Protein AF-A0A2A4IZZ3-F1 (afdb_monomer_lite)

Foldseek 3Di:
DDPPPPPPDDDPPDDPPDDDQDDDVPDDPPDRDFDWDWDADPVRFIWIATPNWIWGFDPPADDQWTKTATPCVVVPFGWIFIGGNNHTDDTDHDGPDDD

pLDDT: mean 84.36, std 14.04, range [49.25, 97.88]

Organism: Heliothis virescens (NCBI:txid7102)

Sequence (99 aa):
MRPRKKWQQEQRPLQVGDLVLIVDPSSPRNVWPRGFIFTKSKYGKPVIIYDGFRFNLHSTSKGDRGYFVCVKWGVGCRAAIRTQNNEVVTIRDSHNHQY

InterPro domains:
  IPR007588 Zinc finger, FLYWCH-type [PF04500] (38-97)

Secondary structure (DSSP, 8-state):
------S-S-PPPP-TT-------TTSPTT--PPPEEEEE-TTS-EEEEETTEEEEEPTT-BTTEEEEEEGGGGGT---EEEEETTEEEEEE---SS--

Structure (mmCIF, N/CA/C/O backbone):
data_AF-A0A2A4IZZ3-F1
#
_entry.id   AF-A0A2A4IZZ3-F1
#
loop_
_atom_site.group_PDB
_atom_site.id
_atom_site.type_symbol
_atom_site.label_atom_id
_atom_site.label_alt_id
_atom_site.label_comp_id
_atom_site.label_asym_id
_atom_site.label_entity_id
_atom_site.label_seq_id
_atom_site.pdbx_PDB_ins_code
_atom_site.Cartn_x
_atom_site.Cartn_y
_atom_site.Cartn_z
_atom_site.occupancy
_atom_site.B_iso_or_equiv
_atom_site.auth_seq_id
_atom_site.auth_comp_id
_atom_site.auth_asym_id
_atom_site.auth_atom_id
_atom_site.pdbx_PDB_model_num
ATOM 1 N N . MET A 1 1 ? -5.923 -43.955 33.799 1.00 49.25 1 MET A N 1
ATOM 2 C CA . MET A 1 1 ? -6.063 -42.949 32.720 1.00 49.25 1 MET A CA 1
ATOM 3 C C . MET A 1 1 ? -5.374 -41.667 33.170 1.00 49.25 1 MET A C 1
ATOM 5 O O . MET A 1 1 ? -5.670 -41.210 34.264 1.00 49.25 1 MET A O 1
ATOM 9 N N . ARG A 1 2 ? -4.411 -41.123 32.412 1.00 55.94 2 ARG A N 1
ATOM 10 C CA . ARG A 1 2 ? -3.776 -39.837 32.765 1.00 55.94 2 ARG A CA 1
ATOM 11 C C . ARG A 1 2 ? -4.686 -38.688 32.307 1.00 55.94 2 ARG A C 1
ATOM 13 O O . ARG A 1 2 ? -5.149 -38.746 31.167 1.00 55.94 2 ARG A O 1
ATOM 20 N N . PRO A 1 3 ? -4.952 -37.666 33.139 1.00 55.16 3 PRO A N 1
ATOM 21 C CA . PRO A 1 3 ? -5.767 -36.535 32.720 1.00 55.16 3 PRO A CA 1
ATOM 22 C C . PRO A 1 3 ? -5.052 -35.779 31.595 1.00 55.16 3 PRO A C 1
ATOM 24 O O . PRO A 1 3 ? -3.837 -35.567 31.629 1.00 55.16 3 PRO A O 1
ATOM 27 N N . ARG A 1 4 ? -5.807 -35.406 30.559 1.00 58.81 4 ARG A N 1
ATOM 28 C CA . ARG A 1 4 ? -5.292 -34.673 29.398 1.00 58.81 4 ARG A CA 1
ATOM 29 C C . ARG A 1 4 ? -4.826 -33.293 29.878 1.00 58.81 4 ARG A C 1
ATOM 31 O O . ARG A 1 4 ? -5.656 -32.490 30.294 1.00 58.81 4 ARG A O 1
ATOM 38 N N . LYS A 1 5 ? -3.515 -33.021 29.828 1.00 57.44 5 LYS A N 1
ATOM 39 C CA . LYS A 1 5 ? -2.924 -31.697 30.105 1.00 57.44 5 LYS A CA 1
ATOM 40 C C . LYS A 1 5 ? -3.436 -30.699 29.062 1.00 57.44 5 LYS A C 1
ATOM 42 O O . LYS A 1 5 ? -2.861 -30.562 27.988 1.00 57.44 5 LYS A O 1
ATOM 47 N N . LYS A 1 6 ? -4.574 -30.067 29.335 1.00 52.88 6 LYS A N 1
ATOM 48 C CA . LYS A 1 6 ? -5.197 -29.075 28.461 1.00 52.88 6 LYS A CA 1
ATOM 49 C C . LYS A 1 6 ? -4.697 -27.694 28.887 1.00 52.88 6 LYS A C 1
ATOM 51 O O . LYS A 1 6 ? -5.070 -27.226 29.950 1.00 52.88 6 LYS A O 1
ATOM 56 N N . TRP A 1 7 ? -3.825 -27.104 28.069 1.00 56.16 7 TRP A N 1
ATOM 57 C CA . TRP A 1 7 ? -3.595 -25.659 27.896 1.00 56.16 7 TRP A CA 1
ATOM 58 C C . TRP A 1 7 ? -3.729 -24.745 29.135 1.00 56.16 7 TRP A C 1
ATOM 60 O O . TRP A 1 7 ? -4.396 -23.722 29.068 1.00 56.16 7 TRP A O 1
ATOM 70 N N . GLN A 1 8 ? -3.076 -25.075 30.252 1.00 56.22 8 GLN A N 1
ATOM 71 C CA . GLN A 1 8 ? -2.877 -24.143 31.381 1.00 56.22 8 GLN A CA 1
ATOM 72 C C . GLN A 1 8 ? -1.499 -23.467 31.333 1.00 56.22 8 GLN A C 1
ATO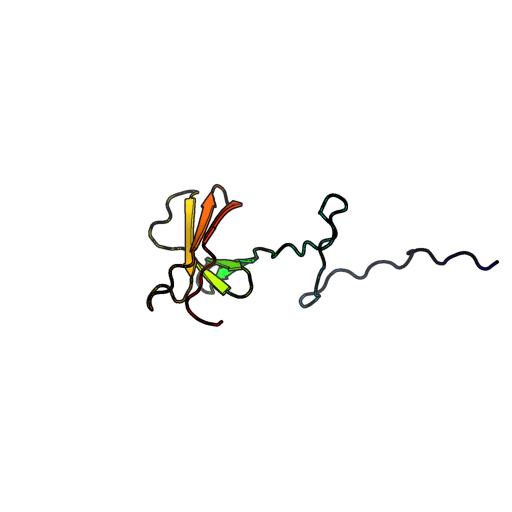M 74 O O . GLN A 1 8 ? -0.990 -23.003 32.347 1.00 56.22 8 GLN A O 1
ATOM 79 N N . GLN A 1 9 ? -0.850 -23.462 30.170 1.00 63.91 9 GLN A N 1
ATOM 80 C CA . GLN A 1 9 ? 0.432 -22.792 30.025 1.00 63.91 9 GLN A CA 1
ATOM 81 C C . GLN A 1 9 ? 0.157 -21.320 29.738 1.00 63.91 9 GLN A C 1
ATOM 83 O O . GLN A 1 9 ? -0.413 -20.999 28.690 1.00 63.91 9 GLN A O 1
ATOM 88 N N . GLU A 1 10 ? 0.527 -20.461 30.690 1.00 65.88 10 GLU A N 1
ATOM 89 C CA . GLU A 1 10 ? 0.552 -19.009 30.523 1.00 65.88 10 GLU A CA 1
ATOM 90 C C . GLU A 1 10 ? 1.207 -18.695 29.179 1.00 65.88 10 GLU A C 1
ATOM 92 O O . GLU A 1 10 ? 2.360 -19.050 28.921 1.00 65.88 10 GLU A O 1
ATOM 97 N N . GLN A 1 11 ? 0.418 -18.132 28.266 1.00 67.81 11 GLN A N 1
ATOM 98 C CA . GLN A 1 11 ? 0.926 -17.761 26.959 1.00 67.81 11 GLN A CA 1
ATOM 99 C C . GLN A 1 11 ? 1.904 -16.614 27.176 1.00 67.81 11 GLN A C 1
ATOM 101 O O . GLN A 1 11 ? 1.538 -15.583 27.742 1.00 67.81 11 GLN A O 1
ATOM 106 N N . ARG A 1 12 ? 3.154 -16.802 26.746 1.00 83.88 12 ARG A N 1
ATOM 107 C CA . ARG A 1 12 ? 4.140 -15.723 26.784 1.00 83.88 12 ARG A CA 1
ATOM 108 C C . ARG A 1 12 ? 3.577 -14.500 26.042 1.00 83.88 12 ARG A C 1
ATOM 110 O O . ARG A 1 12 ? 2.940 -14.680 25.000 1.00 83.88 12 ARG A O 1
ATOM 117 N N . PRO A 1 13 ? 3.824 -13.272 26.523 1.00 84.56 13 PRO A N 1
ATOM 118 C CA . PRO A 1 13 ? 3.472 -12.075 25.773 1.00 84.56 13 PRO A CA 1
ATOM 119 C C . PRO A 1 13 ? 4.089 -12.111 24.370 1.00 84.56 13 PRO A C 1
ATOM 121 O O . PRO A 1 13 ? 5.231 -12.560 24.206 1.00 84.56 13 PRO A O 1
ATOM 124 N N . LEU A 1 14 ? 3.336 -11.638 23.373 1.00 82.38 14 LEU A N 1
ATOM 125 C CA . LEU A 1 14 ? 3.790 -11.549 21.983 1.00 82.38 14 LEU A CA 1
ATOM 126 C C . LEU A 1 14 ? 5.040 -10.665 21.886 1.00 82.38 14 LEU A C 1
ATOM 128 O O . LEU A 1 14 ? 5.093 -9.599 22.499 1.00 82.38 14 LEU A O 1
ATOM 132 N N . GLN A 1 15 ? 6.033 -11.105 21.117 1.00 80.38 15 GLN A N 1
ATOM 133 C CA . GLN A 1 15 ? 7.293 -10.393 20.910 1.00 80.38 15 GLN A CA 1
ATOM 134 C C . GLN A 1 15 ? 7.425 -9.924 19.458 1.00 80.38 15 GLN A C 1
ATOM 136 O O . GLN A 1 15 ? 6.852 -10.501 18.531 1.00 80.38 15 GLN A O 1
ATOM 141 N N . VAL A 1 16 ? 8.218 -8.871 19.243 1.00 68.81 16 VAL A N 1
ATOM 142 C CA . VAL A 1 16 ? 8.568 -8.416 17.891 1.00 68.81 16 VAL A CA 1
ATOM 143 C C . VAL A 1 16 ? 9.343 -9.531 17.180 1.00 68.81 16 VAL A C 1
ATOM 145 O O . VAL A 1 16 ? 10.367 -9.984 17.680 1.00 68.81 16 VAL A O 1
ATOM 148 N N . GLY A 1 17 ? 8.850 -9.962 16.015 1.00 67.88 17 GLY A N 1
ATOM 149 C CA . GLY A 1 17 ? 9.424 -11.066 15.232 1.00 67.88 17 GLY A CA 1
ATOM 150 C C . GLY A 1 17 ? 8.662 -12.392 15.335 1.00 67.88 17 GLY A C 1
ATOM 151 O O . GLY A 1 17 ? 8.965 -13.312 14.578 1.00 67.88 17 GLY A O 1
ATOM 152 N N . ASP A 1 18 ? 7.651 -12.491 16.202 1.00 73.19 18 ASP A N 1
ATOM 153 C CA . ASP A 1 18 ? 6.774 -13.662 16.251 1.00 73.19 18 ASP A CA 1
ATOM 154 C C . ASP A 1 18 ? 5.868 -13.736 15.008 1.00 73.19 18 ASP A C 1
ATOM 156 O O . ASP A 1 18 ? 5.205 -12.765 14.636 1.00 73.19 18 ASP A O 1
ATOM 160 N N . LEU A 1 19 ? 5.800 -14.917 14.384 1.00 65.06 19 LEU A N 1
ATOM 161 C CA . LEU A 1 19 ? 4.822 -15.205 13.337 1.00 65.06 19 LEU A CA 1
ATOM 162 C C . LEU A 1 19 ? 3.486 -15.569 13.999 1.00 65.06 19 LEU A C 1
ATOM 164 O O . LEU A 1 19 ? 3.341 -16.652 14.567 1.00 65.06 19 LEU A O 1
ATOM 168 N N . VAL A 1 20 ? 2.511 -14.663 13.946 1.00 72.31 20 VAL A N 1
ATOM 169 C CA . VAL A 1 20 ? 1.198 -14.859 14.578 1.00 72.31 20 VAL A CA 1
ATOM 170 C C . VAL A 1 20 ? 0.183 -15.329 13.542 1.00 72.31 20 VAL A C 1
ATOM 172 O O . VAL A 1 20 ? -0.037 -14.664 12.531 1.00 72.31 20 VAL A O 1
ATOM 175 N N . LEU A 1 21 ? -0.471 -16.459 13.817 1.00 67.06 21 LEU A N 1
ATOM 176 C CA . LEU A 1 21 ? -1.640 -16.897 13.065 1.00 67.06 21 LEU A CA 1
ATOM 177 C C . LEU A 1 21 ? -2.903 -16.346 13.728 1.00 67.06 21 LEU A C 1
ATOM 179 O O . LEU A 1 21 ? -3.213 -16.698 14.866 1.00 67.06 21 LEU A O 1
ATOM 183 N N . ILE A 1 22 ? -3.647 -15.509 13.009 1.00 69.38 22 ILE A N 1
ATOM 184 C CA . ILE A 1 22 ? -4.979 -15.087 13.443 1.00 69.38 22 ILE A CA 1
ATOM 185 C C . ILE A 1 22 ? -5.928 -16.268 13.224 1.00 69.38 22 ILE A C 1
ATOM 187 O O . ILE A 1 22 ? -6.230 -16.627 12.087 1.00 69.38 22 ILE A O 1
ATOM 191 N N . VAL A 1 23 ? -6.374 -16.887 14.318 1.00 66.00 23 VAL A N 1
ATOM 192 C CA . VAL A 1 23 ? -7.382 -17.952 14.295 1.00 66.00 23 VAL 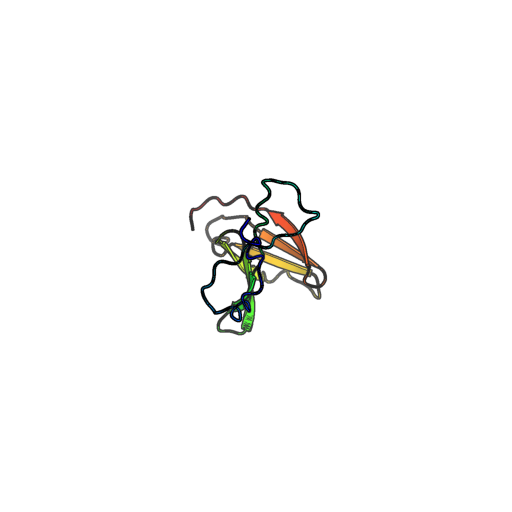A CA 1
ATOM 193 C C . VAL A 1 23 ? -8.727 -17.338 14.664 1.00 66.00 23 VAL A C 1
ATOM 195 O O . VAL A 1 23 ? -9.037 -17.174 15.841 1.00 66.00 23 VAL A O 1
ATOM 198 N N . ASP A 1 24 ? -9.520 -16.989 13.655 1.00 71.06 24 ASP A N 1
ATOM 199 C CA . ASP A 1 24 ? -10.927 -16.630 13.834 1.00 71.06 24 ASP A CA 1
ATOM 200 C C . ASP A 1 24 ? -11.787 -17.903 13.677 1.00 71.06 24 ASP A C 1
ATOM 202 O O . ASP A 1 24 ? -11.772 -18.504 12.598 1.00 71.06 24 ASP A O 1
ATOM 206 N N . PRO A 1 25 ? -12.532 -18.344 14.715 1.00 74.94 25 PRO A N 1
ATOM 207 C CA . PRO A 1 25 ? -13.401 -19.523 14.646 1.00 74.94 25 PRO A CA 1
ATOM 208 C C . PRO A 1 25 ? -14.499 -19.442 13.578 1.00 74.94 25 PRO A C 1
ATOM 210 O O . PRO A 1 25 ? -15.044 -20.477 13.197 1.00 74.94 25 PRO A O 1
ATOM 213 N N . SER A 1 26 ? -14.839 -18.232 13.124 1.00 78.31 26 SER A N 1
ATOM 214 C CA . SER A 1 26 ? -15.818 -17.986 12.063 1.00 78.31 26 SER A CA 1
ATOM 215 C C . SER A 1 26 ? -15.204 -17.961 10.656 1.00 78.31 26 SER A C 1
ATOM 217 O O . SER A 1 26 ? -15.937 -18.021 9.668 1.00 78.31 26 SER A O 1
ATOM 219 N N . SER A 1 27 ? -13.870 -17.924 10.545 1.00 66.62 27 SER A N 1
ATOM 220 C CA . SER A 1 27 ? -13.172 -17.925 9.258 1.00 66.62 27 SER A CA 1
ATOM 221 C C . SER A 1 27 ? -13.275 -19.292 8.562 1.00 66.62 27 SER A C 1
ATOM 223 O O . SER A 1 27 ? -13.199 -20.336 9.224 1.00 66.62 27 SER A O 1
ATOM 225 N N . PRO A 1 28 ? -13.415 -19.342 7.221 1.00 77.06 28 PRO A N 1
ATOM 226 C CA . PRO A 1 28 ? -13.427 -20.599 6.489 1.00 77.06 28 PRO A CA 1
ATOM 227 C C . PRO A 1 28 ? -12.110 -21.362 6.670 1.00 77.06 28 PRO A C 1
ATOM 229 O O . PRO A 1 28 ? -11.017 -20.790 6.681 1.00 77.06 28 PRO A O 1
ATOM 232 N N . ARG A 1 29 ? -12.201 -22.694 6.749 1.00 65.94 29 ARG A N 1
ATOM 233 C CA . ARG A 1 29 ? -11.013 -23.557 6.751 1.00 65.94 29 ARG A CA 1
ATOM 234 C C . ARG A 1 29 ? -10.191 -23.318 5.474 1.00 65.94 29 ARG A C 1
ATOM 236 O O . ARG A 1 29 ? -10.759 -23.204 4.394 1.00 65.94 29 ARG A O 1
ATOM 243 N N . ASN A 1 30 ? -8.862 -23.291 5.611 1.00 60.47 30 ASN A N 1
ATOM 244 C CA . ASN A 1 30 ? -7.873 -23.050 4.544 1.00 60.47 30 ASN A CA 1
ATOM 245 C C . ASN A 1 30 ? -7.798 -21.612 3.989 1.00 60.47 30 ASN A C 1
ATOM 247 O O . ASN A 1 30 ? -7.208 -21.405 2.930 1.00 60.47 30 ASN A O 1
ATOM 251 N N . VAL A 1 31 ? -8.329 -20.614 4.704 1.00 59.66 31 VAL A N 1
ATOM 252 C CA . VAL A 1 31 ? -8.101 -19.195 4.390 1.00 59.66 31 VAL A CA 1
ATOM 253 C C . VAL A 1 31 ? -7.003 -18.646 5.296 1.00 59.66 31 VAL A C 1
ATOM 255 O O . VAL A 1 31 ? -7.141 -18.631 6.516 1.00 59.66 31 VAL A O 1
ATOM 258 N N . TRP A 1 32 ? -5.916 -18.172 4.688 1.00 65.69 32 TRP A N 1
ATOM 259 C CA . TRP A 1 32 ? -4.846 -17.445 5.371 1.00 65.69 32 TRP A CA 1
ATOM 260 C C . TRP A 1 32 ? -5.019 -15.959 5.054 1.00 65.69 32 TRP A C 1
ATOM 262 O O . TRP A 1 32 ? -4.608 -15.522 3.974 1.00 65.69 32 TRP A O 1
ATOM 272 N N . PRO A 1 33 ? -5.690 -15.175 5.916 1.00 63.69 33 PRO A N 1
ATOM 273 C CA . PRO A 1 33 ? -5.911 -13.768 5.632 1.00 63.69 33 PRO A CA 1
ATOM 274 C C . PRO A 1 33 ? -4.564 -13.041 5.586 1.00 63.69 33 PRO A C 1
ATOM 276 O O . PRO A 1 33 ? -3.829 -12.984 6.572 1.00 63.69 33 PRO A O 1
ATOM 279 N N . ARG A 1 34 ? -4.235 -12.477 4.422 1.00 75.81 34 ARG A N 1
ATOM 280 C CA . ARG A 1 34 ? -3.105 -11.557 4.273 1.00 75.81 34 ARG A CA 1
ATOM 281 C C . ARG A 1 34 ? -3.429 -10.275 5.033 1.00 75.81 34 ARG A C 1
ATOM 283 O O . ARG A 1 34 ? -4.388 -9.584 4.695 1.00 75.81 34 ARG A O 1
ATOM 290 N N . GLY A 1 35 ? -2.647 -9.975 6.065 1.00 83.88 35 GLY A N 1
ATOM 291 C CA . GLY A 1 35 ? -2.822 -8.767 6.866 1.00 83.88 35 GLY A CA 1
ATOM 292 C C . GLY A 1 35 ? -2.325 -7.508 6.153 1.00 83.88 35 GLY A C 1
ATOM 293 O O . GLY A 1 35 ? -1.377 -7.554 5.367 1.00 83.88 35 GLY A O 1
ATOM 294 N N . PHE A 1 36 ? -2.941 -6.370 6.473 1.00 89.25 36 PHE A N 1
ATOM 295 C CA . PHE A 1 36 ? -2.418 -5.048 6.135 1.00 89.25 36 PHE A CA 1
ATOM 296 C C . PHE A 1 36 ? -1.605 -4.515 7.303 1.00 89.25 36 PHE A C 1
ATOM 298 O O . PHE A 1 36 ? -2.093 -4.460 8.431 1.00 89.25 36 PHE A O 1
ATOM 305 N N . ILE A 1 37 ? -0.386 -4.064 7.030 1.00 91.25 37 ILE A N 1
ATOM 306 C CA . ILE A 1 37 ? 0.429 -3.374 8.026 1.00 91.25 37 ILE A CA 1
ATOM 307 C C . ILE A 1 37 ? 0.375 -1.883 7.711 1.00 91.25 37 ILE A C 1
ATOM 309 O O . ILE A 1 37 ? 0.994 -1.410 6.754 1.00 91.25 37 ILE A O 1
ATOM 313 N N . PHE A 1 38 ? -0.369 -1.144 8.532 1.00 92.00 38 PHE A N 1
ATOM 314 C CA . PHE A 1 38 ? -0.378 0.313 8.508 1.00 92.00 38 PHE A CA 1
ATOM 315 C C . PHE A 1 38 ? 0.822 0.834 9.287 1.00 92.00 38 PHE A C 1
ATOM 317 O O . PHE A 1 38 ? 0.974 0.580 10.480 1.00 92.00 38 PHE A O 1
ATOM 324 N N . THR A 1 39 ? 1.690 1.572 8.607 1.00 92.94 39 THR A N 1
ATOM 325 C CA . THR A 1 39 ? 2.895 2.137 9.209 1.00 92.94 39 THR A CA 1
ATOM 326 C C . THR A 1 39 ? 3.158 3.543 8.679 1.00 92.94 39 THR A C 1
ATOM 328 O O . THR A 1 39 ? 2.415 4.087 7.856 1.00 92.94 39 THR A O 1
ATOM 331 N N . LYS A 1 40 ? 4.221 4.171 9.172 1.00 94.50 40 LYS A N 1
ATOM 332 C CA . LYS A 1 40 ? 4.705 5.467 8.702 1.00 94.50 40 LYS A CA 1
ATOM 333 C C . LYS A 1 40 ? 6.109 5.291 8.142 1.00 94.50 40 LYS A C 1
ATOM 335 O O . LYS A 1 40 ? 6.923 4.538 8.665 1.00 94.50 40 LYS A O 1
ATOM 340 N N . SER A 1 41 ? 6.407 6.003 7.064 1.00 92.12 41 SER A N 1
ATOM 341 C CA . SER A 1 41 ? 7.781 6.130 6.582 1.00 92.12 41 SER A CA 1
ATOM 342 C C . SER A 1 41 ? 8.632 6.920 7.583 1.00 92.12 41 SER A C 1
ATOM 344 O O . SER A 1 41 ? 8.100 7.607 8.454 1.00 92.12 41 SER A O 1
ATOM 346 N N . LYS A 1 42 ? 9.957 6.921 7.392 1.00 91.81 42 LYS A N 1
ATOM 347 C CA . LYS A 1 42 ? 10.897 7.723 8.198 1.00 91.81 42 LYS A CA 1
ATOM 348 C C . LYS A 1 42 ? 10.574 9.226 8.254 1.00 91.81 42 LYS A C 1
ATOM 350 O O . LYS A 1 42 ? 11.008 9.905 9.170 1.00 91.81 42 LYS A O 1
ATOM 355 N N . TYR A 1 43 ? 9.799 9.734 7.294 1.00 93.69 43 TYR A N 1
ATOM 356 C CA . TYR A 1 43 ? 9.345 11.128 7.233 1.00 93.69 43 TYR A CA 1
ATOM 357 C C . TYR A 1 43 ? 7.887 11.307 7.690 1.00 93.69 43 TYR A C 1
ATOM 359 O O . TYR A 1 43 ? 7.231 12.280 7.327 1.00 93.69 43 TYR A O 1
ATOM 367 N N . GLY A 1 44 ? 7.318 10.327 8.393 1.00 93.38 44 GLY A N 1
ATOM 368 C CA . GLY A 1 44 ? 5.951 10.378 8.916 1.00 93.38 44 GLY A CA 1
ATOM 369 C C . GLY A 1 44 ? 4.841 10.163 7.881 1.00 93.38 44 GLY A C 1
ATOM 370 O O . GLY A 1 44 ? 3.673 10.094 8.258 1.00 93.38 44 GLY A O 1
ATOM 371 N N . LYS A 1 45 ? 5.162 10.022 6.585 1.00 92.56 45 LYS A N 1
ATOM 372 C CA . LYS A 1 45 ? 4.151 9.762 5.541 1.00 92.56 45 LYS A CA 1
ATOM 373 C C . LYS A 1 45 ? 3.525 8.370 5.713 1.00 92.56 45 LYS A C 1
ATOM 375 O O . LYS A 1 45 ? 4.302 7.429 5.890 1.00 92.56 45 LYS A O 1
ATOM 380 N N . PRO A 1 46 ? 2.189 8.220 5.617 1.00 94.62 46 PRO A N 1
ATOM 381 C CA . PRO A 1 46 ? 1.514 6.926 5.708 1.00 94.62 46 PRO A CA 1
ATOM 382 C C . PRO A 1 46 ? 1.991 5.926 4.651 1.00 94.62 46 PRO A C 1
ATOM 384 O O . PRO A 1 46 ? 2.214 6.287 3.491 1.00 94.62 46 PRO A O 1
ATOM 387 N N . VAL A 1 47 ? 2.120 4.666 5.058 1.00 95.62 47 VAL A N 1
ATOM 388 C CA . VAL A 1 47 ? 2.537 3.533 4.225 1.00 95.62 47 VAL A CA 1
ATOM 389 C C . VAL A 1 47 ? 1.675 2.323 4.574 1.00 95.62 47 VAL A C 1
ATOM 391 O O . VAL A 1 47 ? 1.376 2.092 5.745 1.00 95.62 47 VAL A O 1
ATOM 394 N N . ILE A 1 48 ? 1.320 1.539 3.559 1.00 95.50 48 ILE A N 1
ATOM 395 C CA . ILE A 1 48 ? 0.681 0.232 3.727 1.00 95.50 48 ILE A CA 1
ATOM 396 C C . ILE A 1 48 ? 1.631 -0.829 3.182 1.00 95.50 48 ILE A C 1
ATOM 398 O O . ILE A 1 48 ? 2.155 -0.681 2.076 1.00 95.50 48 ILE A O 1
ATOM 402 N N . ILE A 1 49 ? 1.861 -1.886 3.955 1.00 93.94 49 ILE A N 1
ATOM 403 C CA . ILE A 1 49 ? 2.515 -3.104 3.474 1.00 93.94 49 ILE A CA 1
ATOM 404 C C . ILE A 1 49 ? 1.446 -4.190 3.371 1.00 93.94 49 ILE A C 1
ATOM 406 O O . ILE A 1 49 ? 0.701 -4.414 4.328 1.00 93.94 49 ILE A O 1
ATOM 410 N N . TYR A 1 50 ? 1.360 -4.825 2.206 1.00 92.81 50 TYR A N 1
ATOM 411 C CA . TYR A 1 50 ? 0.413 -5.895 1.908 1.00 92.81 50 TYR A CA 1
ATOM 412 C C . TYR A 1 50 ? 1.080 -6.923 0.998 1.00 92.81 50 TYR A C 1
ATOM 414 O O . TYR A 1 50 ? 1.709 -6.544 0.014 1.00 92.81 50 TYR A O 1
ATOM 422 N N . ASP A 1 51 ? 0.972 -8.202 1.360 1.00 89.19 51 ASP A N 1
ATOM 423 C CA . ASP A 1 51 ? 1.600 -9.330 0.652 1.00 89.19 51 ASP A CA 1
ATOM 424 C C . ASP A 1 51 ? 3.098 -9.118 0.355 1.00 89.19 51 ASP A C 1
ATOM 426 O O . ASP A 1 51 ? 3.603 -9.400 -0.726 1.00 89.19 51 ASP A O 1
ATOM 430 N N . GLY A 1 52 ? 3.815 -8.522 1.312 1.00 88.12 52 GLY A N 1
ATOM 431 C CA . GLY A 1 52 ? 5.224 -8.152 1.167 1.00 88.12 52 GLY A CA 1
ATOM 432 C C . GLY A 1 52 ? 5.462 -6.855 0.389 1.00 88.12 52 GLY A C 1
ATOM 433 O O . GLY A 1 52 ? 6.450 -6.179 0.648 1.00 88.12 52 GLY A O 1
ATOM 434 N N . PHE A 1 53 ? 4.550 -6.417 -0.478 1.00 93.62 53 PHE A N 1
ATOM 435 C CA . PHE A 1 53 ? 4.714 -5.192 -1.256 1.00 93.62 53 PHE A CA 1
ATOM 436 C C . PHE A 1 53 ? 4.420 -3.924 -0.452 1.00 93.62 53 PHE A C 1
ATOM 438 O O . PHE A 1 53 ? 3.503 -3.849 0.367 1.00 93.62 53 PHE A O 1
ATOM 445 N N . ARG A 1 54 ? 5.195 -2.870 -0.738 1.00 95.56 54 ARG A N 1
ATOM 446 C CA . ARG A 1 54 ? 5.040 -1.549 -0.122 1.00 95.56 54 ARG A CA 1
ATOM 447 C C . ARG A 1 54 ? 4.244 -0.598 -1.013 1.00 95.56 54 ARG A C 1
ATOM 449 O O . ARG A 1 54 ? 4.620 -0.341 -2.162 1.00 95.56 54 ARG A O 1
ATOM 456 N N . PHE A 1 55 ? 3.230 0.023 -0.419 1.00 97.25 55 PHE A N 1
ATOM 457 C CA . PHE A 1 55 ? 2.383 1.037 -1.030 1.00 97.25 55 PHE A CA 1
ATOM 458 C C . PHE A 1 55 ? 2.538 2.376 -0.296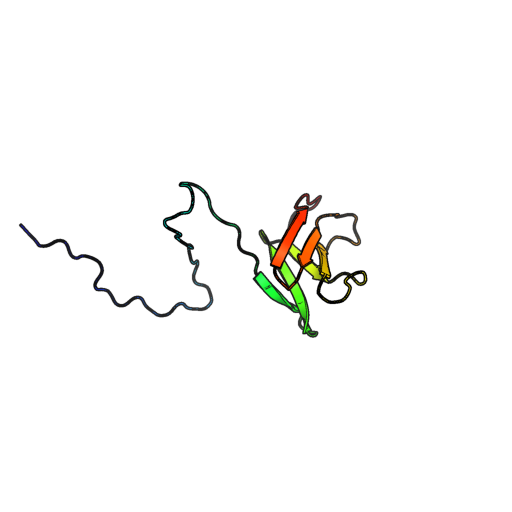 1.00 97.25 55 PHE A C 1
ATOM 460 O O . PHE A 1 55 ? 2.389 2.459 0.924 1.00 97.25 55 PHE A O 1
ATOM 467 N N . ASN A 1 56 ? 2.847 3.440 -1.034 1.00 96.88 56 ASN A N 1
ATOM 468 C CA . ASN A 1 56 ? 2.993 4.791 -0.492 1.00 96.88 56 ASN A CA 1
ATOM 469 C C . ASN A 1 56 ? 1.747 5.623 -0.802 1.00 96.88 56 ASN A C 1
ATOM 471 O O . ASN A 1 56 ? 1.138 5.455 -1.859 1.00 96.88 56 ASN A O 1
ATOM 475 N N . LEU A 1 57 ? 1.407 6.560 0.083 1.00 95.94 57 LEU A N 1
ATOM 476 C CA . LEU A 1 57 ? 0.323 7.506 -0.165 1.00 95.94 57 LEU A CA 1
ATOM 477 C C . LEU A 1 57 ? 0.616 8.358 -1.412 1.00 95.94 57 LEU A C 1
ATOM 479 O O . LEU A 1 57 ? 1.650 9.021 -1.500 1.00 95.94 57 LEU A O 1
ATOM 483 N N . HIS A 1 58 ? -0.309 8.354 -2.363 1.00 96.00 58 HIS A N 1
ATOM 484 C CA . HIS A 1 58 ? -0.259 9.164 -3.570 1.00 96.00 58 HIS A CA 1
ATOM 485 C C . HIS A 1 58 ? -0.823 10.563 -3.307 1.00 96.00 58 HIS A C 1
ATOM 487 O O . HIS A 1 58 ? -1.732 10.744 -2.492 1.00 96.00 58 HIS A O 1
ATOM 493 N N . SER A 1 59 ? -0.328 11.555 -4.045 1.00 93.19 59 SER A N 1
ATOM 494 C CA . SER A 1 59 ? -0.699 12.970 -3.893 1.00 93.19 59 SER A CA 1
ATOM 495 C C . SER A 1 59 ? -2.175 13.264 -4.165 1.00 93.19 59 SER A C 1
ATOM 497 O O . SER A 1 59 ? -2.705 14.255 -3.680 1.00 93.19 59 SER A O 1
ATOM 499 N N . THR A 1 60 ? -2.864 12.398 -4.908 1.00 92.44 60 THR A N 1
ATOM 500 C CA . THR A 1 60 ? -4.301 12.541 -5.199 1.00 92.44 60 THR A CA 1
ATOM 501 C C . THR A 1 60 ? -5.207 12.102 -4.048 1.00 92.44 60 THR A C 1
ATOM 503 O O . THR A 1 60 ? -6.428 12.142 -4.197 1.00 92.44 60 THR A O 1
ATOM 506 N N . SER A 1 61 ? -4.639 11.645 -2.930 1.00 91.12 61 SER A N 1
ATOM 507 C CA . SER A 1 61 ? -5.395 11.337 -1.711 1.00 91.12 61 SER A CA 1
ATOM 508 C C . SER A 1 61 ? -6.021 12.615 -1.149 1.00 91.12 61 SER A C 1
ATOM 510 O O . SER A 1 61 ? -5.378 13.664 -1.136 1.00 91.12 61 SER A O 1
ATOM 512 N N . LYS A 1 62 ? -7.280 12.550 -0.706 1.00 89.50 62 LYS A N 1
ATOM 513 C CA . LYS A 1 62 ? -8.039 13.720 -0.231 1.00 89.50 62 LYS A CA 1
ATOM 514 C C . LYS A 1 62 ? -8.833 13.361 1.018 1.00 89.50 62 LYS A C 1
ATOM 516 O O . LYS A 1 62 ? -9.667 12.457 0.951 1.00 89.50 62 LYS A O 1
ATOM 521 N N . GLY A 1 63 ? -8.627 14.113 2.101 1.00 88.31 63 GLY A N 1
ATOM 522 C CA . GLY A 1 63 ? -9.292 13.868 3.385 1.00 88.31 63 GLY A CA 1
ATOM 523 C C . GLY A 1 63 ? -9.121 12.413 3.818 1.00 88.31 63 GLY A C 1
ATOM 524 O O . GLY A 1 63 ? -8.015 11.878 3.757 1.00 88.31 63 GLY A O 1
ATOM 525 N N . ASP A 1 64 ? -10.234 11.759 4.136 1.00 89.56 64 ASP A N 1
ATOM 526 C CA . ASP A 1 64 ? -10.259 10.378 4.635 1.00 89.56 64 ASP A CA 1
ATOM 527 C C . ASP A 1 64 ? -10.123 9.311 3.537 1.00 89.56 64 ASP A C 1
ATOM 529 O O . ASP A 1 64 ? -10.100 8.111 3.822 1.00 89.56 64 ASP A O 1
ATOM 533 N N . ARG A 1 65 ? -10.029 9.728 2.265 1.00 94.06 65 ARG A N 1
ATOM 534 C CA . ARG A 1 65 ? -9.778 8.829 1.133 1.00 94.06 65 ARG A CA 1
ATOM 535 C C . ARG A 1 65 ? -8.288 8.745 0.845 1.00 94.06 65 ARG A C 1
ATOM 537 O O . ARG A 1 65 ? -7.702 9.648 0.237 1.00 94.06 65 ARG A O 1
ATOM 544 N N . GLY A 1 66 ? -7.695 7.621 1.228 1.00 95.12 66 GLY A N 1
ATOM 545 C CA . GLY A 1 66 ? -6.315 7.293 0.907 1.00 95.12 66 GLY A CA 1
ATOM 546 C C . GLY A 1 66 ? -6.218 6.582 -0.436 1.00 95.12 66 GLY A C 1
ATOM 547 O O . GLY A 1 66 ? -6.921 5.605 -0.692 1.00 95.12 66 GLY A O 1
ATOM 548 N N . TYR A 1 67 ? -5.329 7.055 -1.304 1.00 96.94 67 TYR A N 1
ATOM 549 C CA . TYR A 1 67 ? -4.923 6.332 -2.501 1.00 96.94 67 TYR A CA 1
ATOM 550 C C . TYR A 1 67 ? -3.458 5.948 -2.359 1.00 96.94 67 TYR A C 1
ATOM 552 O O . TYR A 1 67 ? -2.582 6.805 -2.417 1.00 96.94 67 TYR A O 1
ATOM 560 N N . PHE A 1 68 ? -3.189 4.667 -2.140 1.00 97.56 68 PHE A N 1
ATOM 561 C CA . PHE A 1 68 ? -1.850 4.139 -1.929 1.00 97.56 68 PHE A CA 1
ATOM 562 C C . PHE A 1 68 ? -1.394 3.393 -3.177 1.00 97.56 68 PHE A C 1
ATOM 564 O O . PHE A 1 68 ? -2.073 2.485 -3.643 1.00 97.56 68 PHE A O 1
ATOM 571 N N . VAL A 1 69 ? -0.242 3.761 -3.727 1.00 97.88 69 VAL A N 1
ATOM 572 C CA . VAL A 1 69 ? 0.305 3.160 -4.950 1.00 97.88 69 VAL A CA 1
ATOM 573 C C . VAL A 1 69 ? 1.568 2.378 -4.641 1.00 97.88 69 VAL A C 1
ATOM 575 O O . VAL A 1 69 ? 2.334 2.758 -3.752 1.00 97.88 69 VAL A O 1
ATOM 578 N N . CYS A 1 70 ? 1.803 1.297 -5.381 1.00 97.56 70 CYS A N 1
ATOM 579 C CA . CYS A 1 70 ? 3.036 0.530 -5.264 1.00 97.56 70 CYS A CA 1
ATOM 580 C C . CYS A 1 70 ? 4.274 1.433 -5.419 1.00 97.56 70 CYS A C 1
ATOM 582 O O . CYS A 1 70 ? 4.296 2.356 -6.235 1.00 97.56 70 CYS A O 1
ATOM 584 N N . VAL A 1 71 ? 5.348 1.138 -4.683 1.00 96.19 71 VAL A N 1
ATOM 585 C CA . VAL A 1 71 ? 6.626 1.863 -4.792 1.00 96.19 71 VAL A CA 1
ATOM 586 C C . VAL A 1 71 ? 7.204 1.882 -6.218 1.00 96.19 71 VAL A C 1
ATOM 588 O O . VAL A 1 71 ? 7.876 2.838 -6.596 1.00 96.19 71 VAL A O 1
ATOM 591 N N . LYS A 1 72 ? 6.901 0.872 -7.045 1.00 96.69 72 LYS A N 1
ATOM 592 C CA . LYS A 1 72 ? 7.317 0.780 -8.455 1.00 96.69 72 LYS A CA 1
ATOM 593 C C . LYS A 1 72 ? 6.340 1.466 -9.428 1.00 96.69 72 LYS A C 1
ATOM 595 O O . LYS A 1 72 ? 6.421 1.253 -10.635 1.00 96.69 72 LYS A O 1
ATOM 600 N N . TRP A 1 73 ? 5.428 2.317 -8.946 1.00 96.50 73 TRP A N 1
ATOM 601 C CA . TRP A 1 73 ? 4.475 3.045 -9.799 1.00 96.50 73 TRP A CA 1
ATOM 602 C C . TRP A 1 73 ? 5.146 3.902 -10.881 1.00 96.50 73 TRP A C 1
ATOM 604 O O . TRP A 1 73 ? 4.651 3.989 -12.008 1.00 96.50 73 TRP A O 1
ATOM 614 N N . GLY A 1 74 ? 6.296 4.501 -10.556 1.00 95.12 74 GLY A N 1
ATOM 615 C CA . GLY A 1 74 ? 7.091 5.298 -11.495 1.00 95.12 74 GLY A CA 1
ATOM 616 C C . GLY A 1 74 ? 7.698 4.490 -12.647 1.00 95.12 74 GLY A C 1
ATOM 617 O O . GLY A 1 74 ? 7.950 5.055 -13.702 1.00 95.12 74 GLY A O 1
ATOM 618 N N . VAL A 1 75 ? 7.869 3.173 -12.480 1.00 95.19 75 VAL A N 1
ATOM 619 C CA . VAL A 1 75 ? 8.389 2.261 -13.519 1.00 95.19 75 VAL A CA 1
ATOM 620 C C . VAL A 1 75 ? 7.283 1.429 -14.182 1.00 95.19 75 VAL A C 1
ATOM 622 O O . VAL A 1 75 ? 7.551 0.419 -14.820 1.00 95.19 75 VAL A O 1
ATOM 625 N N . GLY A 1 76 ? 6.020 1.842 -14.029 1.00 95.88 76 GLY A N 1
ATOM 626 C CA . GLY A 1 76 ? 4.882 1.260 -14.747 1.00 95.88 76 GLY A CA 1
ATOM 627 C C . GLY A 1 76 ? 4.016 0.288 -13.947 1.00 95.88 76 GLY A C 1
ATOM 628 O O . GLY A 1 76 ? 2.982 -0.137 -14.458 1.00 95.88 76 GLY A O 1
ATOM 629 N N . CYS A 1 77 ? 4.358 -0.031 -12.695 1.00 96.94 77 CYS A N 1
ATOM 630 C CA . CYS A 1 77 ? 3.453 -0.807 -11.845 1.00 96.94 77 CYS A CA 1
ATOM 631 C C . CYS A 1 77 ? 2.162 -0.019 -11.573 1.00 96.94 77 CYS A C 1
ATOM 633 O O . CYS A 1 77 ? 2.189 1.191 -11.339 1.00 96.94 77 CYS A O 1
ATOM 635 N N . ARG A 1 78 ? 1.010 -0.694 -11.600 1.00 96.75 78 ARG A N 1
ATOM 636 C CA . ARG A 1 78 ? -0.302 -0.074 -11.340 1.00 96.75 78 ARG A CA 1
ATOM 637 C C . ARG A 1 78 ? -1.061 -0.722 -10.189 1.00 96.75 78 ARG A C 1
ATOM 639 O O . ARG A 1 78 ? -2.244 -0.431 -10.008 1.00 96.75 78 ARG A O 1
ATOM 646 N N . ALA A 1 79 ? -0.381 -1.556 -9.405 1.00 97.69 79 ALA A N 1
ATOM 647 C CA . ALA A 1 79 ? -0.923 -2.052 -8.156 1.00 97.69 79 ALA A CA 1
ATOM 648 C C . ALA A 1 79 ? -1.171 -0.886 -7.187 1.00 97.69 79 ALA A C 1
ATOM 650 O O . ALA A 1 79 ? -0.339 0.022 -7.046 1.00 97.69 79 ALA A O 1
ATOM 651 N N . ALA A 1 80 ? -2.344 -0.888 -6.559 1.00 97.69 80 ALA A N 1
ATOM 652 C CA . ALA A 1 80 ? -2.792 0.193 -5.696 1.00 97.69 80 ALA A CA 1
ATOM 653 C C . ALA A 1 80 ? -3.861 -0.271 -4.701 1.00 97.69 80 ALA A C 1
ATOM 655 O O . ALA A 1 80 ? -4.654 -1.163 -4.990 1.00 97.69 80 ALA A O 1
ATOM 656 N N . ILE A 1 81 ? -3.925 0.404 -3.559 1.00 97.50 81 ILE A N 1
ATOM 657 C CA . ILE A 1 81 ? -4.903 0.192 -2.494 1.00 97.50 81 ILE A CA 1
ATOM 658 C C . ILE A 1 81 ? -5.670 1.499 -2.293 1.00 97.50 81 ILE A C 1
ATOM 660 O O . ILE A 1 81 ? -5.077 2.580 -2.253 1.00 97.50 81 ILE A O 1
ATOM 664 N N . ARG A 1 82 ? -6.995 1.419 -2.170 1.00 97.31 82 ARG A N 1
ATOM 665 C CA . ARG A 1 82 ? -7.823 2.555 -1.750 1.00 97.31 82 ARG A CA 1
ATOM 666 C C . ARG A 1 82 ? -8.356 2.310 -0.358 1.00 97.31 82 ARG A C 1
ATOM 668 O O . ARG A 1 82 ? -8.870 1.227 -0.077 1.00 97.31 82 ARG 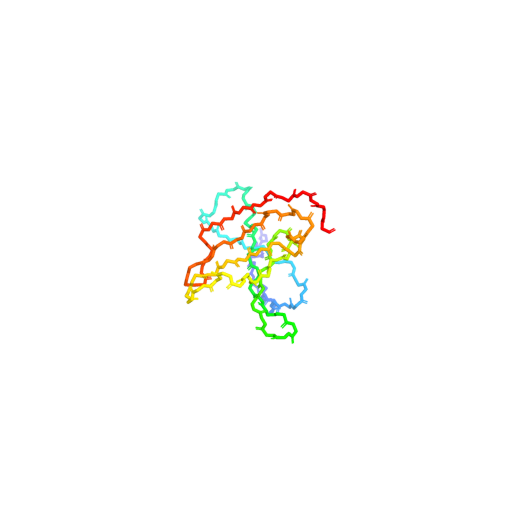A O 1
ATOM 675 N N . THR A 1 83 ? -8.270 3.342 0.465 1.00 96.25 83 THR A N 1
ATOM 676 C CA . THR A 1 83 ? -8.822 3.344 1.812 1.00 96.25 83 THR A CA 1
ATOM 677 C C . THR A 1 83 ? -9.886 4.419 1.964 1.00 96.25 83 THR A C 1
ATOM 679 O O . THR A 1 83 ? -9.858 5.441 1.271 1.00 96.25 83 THR A O 1
ATOM 682 N N . GLN A 1 84 ? -10.801 4.195 2.897 1.00 95.44 84 GLN A N 1
ATOM 683 C CA . GLN A 1 84 ? -11.776 5.171 3.363 1.00 95.44 84 GLN A CA 1
ATOM 684 C C . GLN A 1 84 ? -11.860 5.050 4.881 1.00 95.44 84 GLN A C 1
ATOM 686 O O . GLN A 1 84 ? -11.970 3.939 5.384 1.00 95.44 84 GLN A O 1
ATOM 691 N N . ASN A 1 85 ? -11.758 6.165 5.608 1.00 90.12 85 ASN A N 1
ATOM 692 C CA . ASN A 1 85 ? -11.788 6.171 7.079 1.00 90.12 85 ASN A CA 1
ATOM 693 C C . ASN A 1 85 ? -10.775 5.186 7.701 1.00 90.12 85 ASN A C 1
ATOM 695 O O . ASN A 1 85 ? -11.078 4.483 8.656 1.00 90.12 85 ASN A O 1
ATOM 699 N N . ASN A 1 86 ? -9.568 5.118 7.126 1.00 83.75 86 ASN A N 1
ATOM 700 C CA . ASN A 1 86 ? -8.493 4.179 7.482 1.00 83.75 86 ASN A CA 1
ATOM 701 C C . ASN A 1 86 ? -8.775 2.681 7.258 1.00 83.75 86 ASN A C 1
ATOM 703 O O . ASN A 1 86 ? -7.919 1.859 7.578 1.00 83.75 86 ASN A O 1
ATOM 707 N N . GLU A 1 87 ? -9.887 2.311 6.631 1.00 91.00 87 GLU A N 1
ATOM 708 C CA . GLU A 1 87 ? -10.178 0.927 6.257 1.00 91.00 87 GLU A CA 1
ATOM 709 C C . GLU A 1 87 ? -9.878 0.682 4.779 1.00 91.00 87 GLU A C 1
ATOM 711 O O . GLU A 1 87 ? -10.055 1.565 3.935 1.00 91.00 87 GLU A O 1
ATOM 716 N N . VAL A 1 88 ? -9.397 -0.518 4.444 1.00 93.12 88 VAL A N 1
ATOM 717 C CA . VAL A 1 88 ? -9.142 -0.908 3.051 1.00 93.12 88 VAL A CA 1
ATOM 718 C C . VAL A 1 88 ? -10.465 -1.226 2.364 1.00 93.12 88 VAL A C 1
ATOM 720 O O . VAL A 1 88 ? -11.166 -2.145 2.765 1.00 93.12 88 VAL A O 1
ATOM 723 N N . VAL A 1 89 ? -10.772 -0.494 1.291 1.00 94.75 89 VAL A N 1
ATOM 724 C CA . VAL A 1 89 ? -12.016 -0.666 0.520 1.00 94.75 89 VAL A CA 1
ATOM 725 C C . VAL A 1 89 ? -11.769 -1.455 -0.761 1.00 94.75 89 VAL A C 1
ATOM 727 O O . VAL A 1 89 ? -12.552 -2.328 -1.118 1.00 94.75 89 VAL A O 1
ATOM 730 N N . THR A 1 90 ? -10.682 -1.158 -1.481 1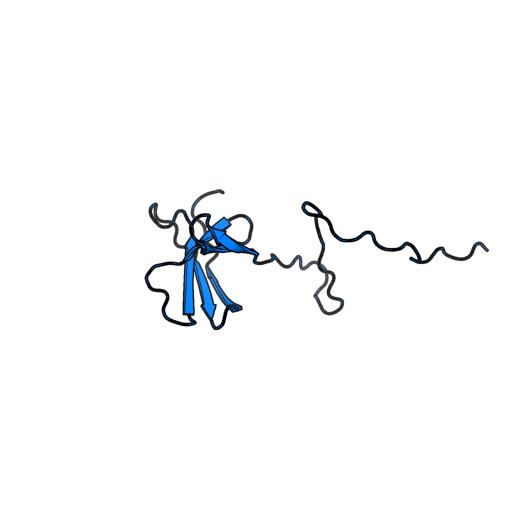.00 95.06 90 THR A N 1
ATOM 731 C CA . THR A 1 90 ? -10.360 -1.854 -2.738 1.00 95.06 90 THR A CA 1
ATOM 732 C C . THR A 1 90 ? -8.873 -2.104 -2.873 1.00 95.06 90 THR A C 1
ATOM 734 O O . THR A 1 90 ? -8.067 -1.219 -2.570 1.00 95.06 90 THR A O 1
ATOM 737 N N . ILE A 1 91 ? -8.525 -3.254 -3.442 1.00 95.50 91 ILE A N 1
ATOM 738 C CA . ILE A 1 91 ? -7.146 -3.668 -3.684 1.00 95.50 91 ILE A CA 1
ATOM 739 C C . ILE A 1 91 ? -7.015 -4.044 -5.156 1.00 95.50 91 ILE A C 1
ATOM 741 O O . ILE A 1 91 ? -7.781 -4.851 -5.678 1.00 95.50 91 ILE A O 1
ATOM 745 N N . ARG A 1 92 ? -6.024 -3.462 -5.822 1.00 96.12 92 ARG A N 1
ATOM 746 C CA . ARG A 1 92 ? -5.536 -3.900 -7.125 1.00 96.12 92 ARG A CA 1
ATOM 747 C C . ARG A 1 92 ? -4.137 -4.458 -6.915 1.00 96.12 92 ARG A C 1
ATOM 749 O O . ARG A 1 92 ? -3.191 -3.683 -6.831 1.00 96.12 92 ARG A O 1
ATOM 756 N N . ASP A 1 93 ? -4.032 -5.779 -6.848 1.00 92.06 93 ASP A N 1
ATOM 757 C CA . ASP A 1 93 ? -2.808 -6.502 -6.461 1.00 92.06 93 ASP A CA 1
ATOM 758 C C . ASP A 1 93 ? -2.000 -7.038 -7.660 1.00 92.06 93 ASP A C 1
ATOM 760 O O . ASP A 1 93 ? -1.127 -7.889 -7.547 1.00 92.06 93 ASP A O 1
ATOM 764 N N . SER A 1 94 ? -2.307 -6.576 -8.873 1.00 94.50 94 SER A N 1
ATOM 765 C CA . SER A 1 94 ? -1.590 -7.007 -10.076 1.00 94.50 94 SER A CA 1
ATOM 766 C C . SER A 1 94 ? -0.266 -6.252 -10.209 1.00 94.50 94 SER A C 1
ATOM 768 O O . SER A 1 94 ? -0.226 -5.132 -10.734 1.00 94.50 94 SER A O 1
ATOM 770 N N . HIS A 1 95 ? 0.811 -6.875 -9.738 1.00 94.75 95 HIS A N 1
ATOM 771 C CA . HIS A 1 95 ? 2.180 -6.389 -9.878 1.00 94.75 95 HIS A CA 1
ATOM 772 C C . HIS A 1 95 ? 2.821 -6.897 -11.177 1.00 94.75 95 HIS A C 1
ATOM 774 O O . HIS A 1 95 ? 2.673 -8.055 -11.552 1.00 94.75 95 HIS A O 1
ATOM 780 N N . ASN A 1 96 ? 3.564 -6.029 -11.863 1.00 94.12 96 ASN A N 1
ATOM 781 C CA . ASN A 1 96 ? 4.376 -6.382 -13.036 1.00 94.12 96 ASN A CA 1
ATOM 782 C C . ASN A 1 96 ? 5.870 -6.536 -12.689 1.00 94.12 96 ASN A C 1
ATOM 784 O O . ASN A 1 96 ? 6.728 -6.452 -13.563 1.00 94.12 96 ASN A O 1
ATOM 788 N N . HIS A 1 97 ? 6.181 -6.696 -11.405 1.00 92.56 97 HIS 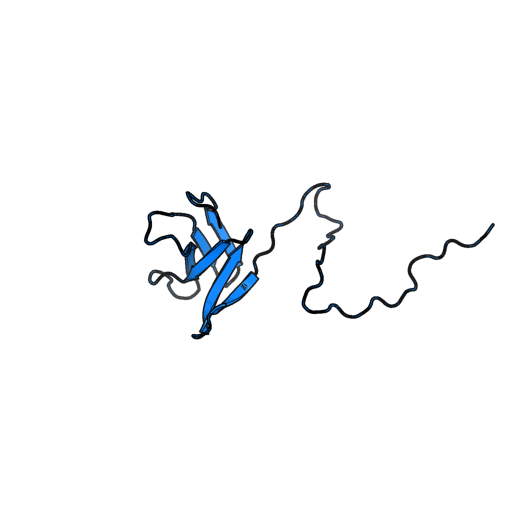A N 1
ATOM 789 C CA . HIS A 1 97 ? 7.531 -6.842 -10.881 1.00 92.56 97 HIS A CA 1
ATOM 790 C C . HIS A 1 97 ? 7.504 -7.777 -9.672 1.00 92.56 97 HIS A C 1
ATOM 792 O O . HIS A 1 97 ? 6.470 -7.941 -9.025 1.00 92.56 97 HIS A O 1
ATOM 798 N N . GLN A 1 98 ? 8.657 -8.353 -9.355 1.00 88.00 98 GLN A N 1
ATOM 799 C CA . GLN A 1 98 ? 8.869 -9.081 -8.108 1.00 88.00 98 GLN A CA 1
ATOM 800 C C . GLN A 1 98 ? 9.257 -8.095 -6.995 1.00 88.00 98 GLN A C 1
ATOM 802 O O . GLN A 1 98 ? 9.550 -6.923 -7.277 1.00 88.00 98 GLN A O 1
ATOM 807 N N . TYR A 1 99 ? 9.143 -8.533 -5.742 1.00 69.94 99 TYR A N 1
ATOM 808 C CA . TYR A 1 99 ? 9.515 -7.728 -4.579 1.00 69.94 99 TYR A CA 1
ATOM 809 C C . TYR A 1 99 ? 11.028 -7.501 -4.525 1.00 69.94 99 TYR A C 1
ATOM 811 O O . TYR A 1 99 ? 11.766 -8.495 -4.703 1.00 69.94 99 TYR A O 1
#

Radius of gyration: 18.68 Å; chains: 1; bounding box: 27×57×48 Å